Protein AF-A0A961V700-F1 (afdb_monomer)

Secondary structure (DSSP, 8-state):
--EEEETTTTEEEEEETTEE---GGGPEE---

Solvent-accessible surface area (backbone atoms only — not comparable to full-atom values): 2091 Å² total; per-residue (Å²): 135,60,61,53,75,38,76,95,74,38,32,34,22,44,44,56,98,89,42,75,45,92,45,78,92,60,45,39,78,58,92,125

Radius of gyration: 8.94 Å; Cα contacts (8 Å, |Δi|>4): 49; chains: 1; bounding box: 19×17×25 Å

pLDDT: mean 94.86, std 6.95, range [66.81, 98.19]

Mean predicted aligned error: 2.45 Å

Foldseek 3Di:
DDWDDDPVVQWTFDADPNRTDPDPVRIDGHPD

Sequence (32 aa):
KQELISRPAKLAYPIRDGIPIMLPEEARELDD

Structure (mmCIF, N/C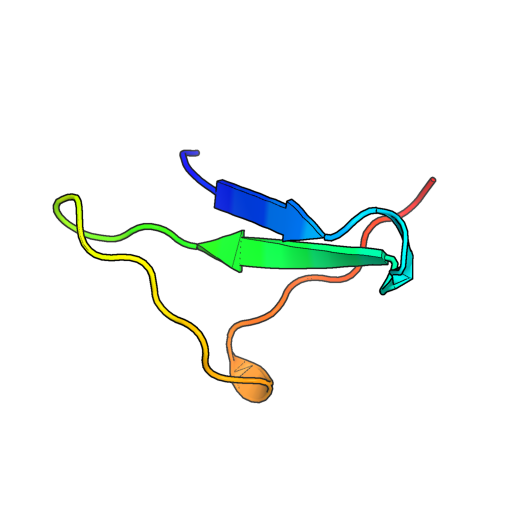A/C/O backbone):
data_AF-A0A961V700-F1
#
_entry.id   AF-A0A961V700-F1
#
loop_
_atom_site.group_PDB
_atom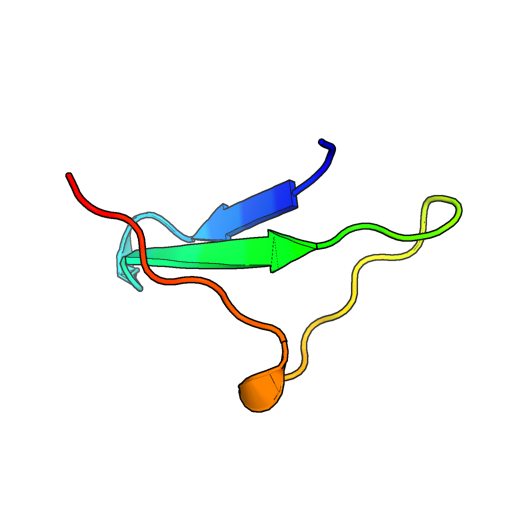_site.id
_atom_site.type_symbol
_atom_site.label_atom_id
_atom_site.label_alt_id
_atom_site.label_comp_id
_atom_site.label_asym_id
_atom_site.lab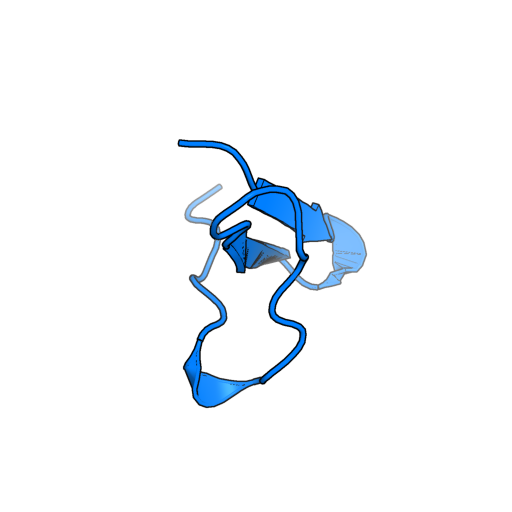el_entity_id
_atom_site.label_seq_id
_atom_site.pdbx_PDB_ins_code
_atom_site.Cartn_x
_atom_site.Cartn_y
_atom_site.Cartn_z
_atom_site.occupancy
_atom_site.B_iso_or_equiv
_atom_site.auth_seq_id
_atom_site.auth_comp_id
_atom_site.auth_asym_id
_atom_site.auth_atom_id
_atom_site.pdbx_PDB_model_num
ATOM 1 N N . LYS A 1 1 ? -7.104 10.154 0.246 1.00 72.50 1 LYS A N 1
ATOM 2 C CA . LYS A 1 1 ? -6.804 8.838 0.861 1.00 72.50 1 LYS A CA 1
ATOM 3 C C . LYS A 1 1 ? -5.406 8.917 1.453 1.00 72.50 1 LYS A C 1
ATOM 5 O O . LYS A 1 1 ? -4.563 9.536 0.818 1.00 72.50 1 LYS A O 1
ATOM 10 N N . GLN A 1 2 ? -5.187 8.401 2.662 1.00 94.88 2 GLN A N 1
ATOM 11 C CA . GLN A 1 2 ? -3.842 8.285 3.231 1.00 94.88 2 GLN A CA 1
ATOM 12 C C . GLN A 1 2 ? -3.243 6.950 2.787 1.00 94.88 2 GLN A C 1
ATOM 14 O O . GLN A 1 2 ? -3.909 5.921 2.889 1.00 94.88 2 GLN A O 1
ATOM 19 N N . GLU A 1 3 ? -2.023 6.986 2.257 1.00 97.44 3 GLU A N 1
ATOM 20 C CA . GLU A 1 3 ? -1.327 5.818 1.716 1.00 97.44 3 GLU A CA 1
ATOM 21 C C . GLU A 1 3 ? 0.172 5.921 2.037 1.00 97.44 3 GLU A C 1
ATOM 23 O O . GLU A 1 3 ? 0.728 7.021 2.092 1.00 97.44 3 GLU A O 1
ATOM 28 N N . LEU A 1 4 ? 0.832 4.778 2.223 1.00 97.06 4 LEU A N 1
ATOM 29 C CA . LEU A 1 4 ? 2.288 4.681 2.183 1.00 97.06 4 LEU A CA 1
ATOM 30 C C . LEU A 1 4 ? 2.723 4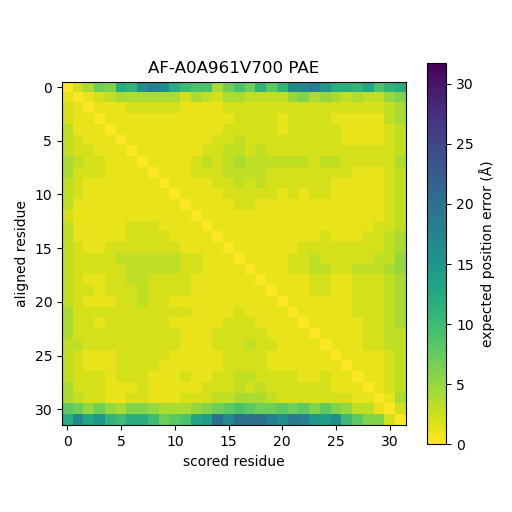.407 0.744 1.00 97.06 4 LEU A C 1
ATOM 32 O O . LEU A 1 4 ? 2.334 3.404 0.149 1.00 97.06 4 LEU A O 1
ATOM 36 N N . ILE A 1 5 ? 3.539 5.302 0.195 1.00 96.88 5 ILE A N 1
ATOM 37 C CA . ILE A 1 5 ? 4.010 5.235 -1.189 1.00 96.88 5 ILE A CA 1
ATOM 38 C C . ILE A 1 5 ? 5.412 4.626 -1.221 1.00 96.88 5 ILE A C 1
ATOM 40 O O . ILE A 1 5 ? 6.364 5.217 -0.709 1.00 96.88 5 ILE A O 1
ATOM 44 N N . SER A 1 6 ? 5.561 3.485 -1.892 1.00 96.12 6 SER A N 1
ATOM 45 C CA . SER A 1 6 ? 6.863 2.936 -2.266 1.00 96.12 6 SER A CA 1
ATOM 46 C C . SER A 1 6 ? 7.157 3.270 -3.725 1.00 96.12 6 SER A C 1
ATOM 48 O O . SER A 1 6 ? 6.720 2.573 -4.638 1.00 96.12 6 SER A O 1
ATOM 50 N N . ARG A 1 7 ? 7.926 4.340 -3.955 1.00 95.81 7 ARG A N 1
ATOM 51 C CA . ARG A 1 7 ? 8.348 4.742 -5.309 1.00 95.81 7 ARG A CA 1
ATOM 52 C C . ARG A 1 7 ? 9.195 3.673 -6.016 1.00 95.81 7 ARG A C 1
ATOM 54 O O . ARG A 1 7 ? 8.913 3.410 -7.178 1.00 95.81 7 ARG A O 1
ATOM 61 N N . PRO A 1 8 ? 10.177 3.012 -5.360 1.00 96.12 8 PRO A N 1
ATOM 62 C CA . PRO A 1 8 ? 10.963 1.969 -6.024 1.00 96.12 8 PRO A CA 1
ATOM 63 C C . PRO A 1 8 ? 10.125 0.758 -6.441 1.00 96.12 8 PRO A C 1
ATOM 65 O O . PRO A 1 8 ? 10.407 0.152 -7.467 1.00 96.12 8 PRO A O 1
ATOM 68 N N . ALA A 1 9 ? 9.098 0.415 -5.654 1.00 95.81 9 ALA A N 1
ATOM 69 C CA . ALA A 1 9 ? 8.218 -0.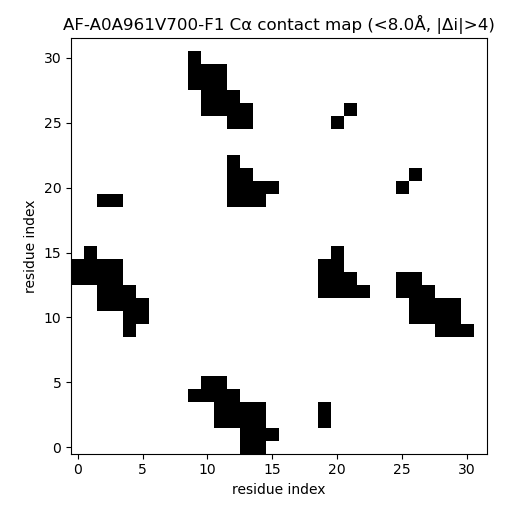713 -5.950 1.00 95.81 9 ALA A CA 1
ATOM 70 C C . ALA A 1 9 ? 7.024 -0.342 -6.841 1.00 95.81 9 ALA A C 1
ATOM 72 O O . ALA A 1 9 ? 6.317 -1.239 -7.275 1.00 95.81 9 ALA A O 1
ATOM 73 N N . LYS A 1 10 ? 6.784 0.953 -7.094 1.00 96.81 10 LYS A N 1
ATOM 74 C CA . LYS A 1 10 ? 5.579 1.469 -7.765 1.00 96.81 10 LYS A CA 1
ATOM 75 C C . LYS A 1 10 ? 4.268 1.007 -7.114 1.00 96.81 10 LYS A C 1
ATOM 77 O O . LYS A 1 10 ? 3.297 0.697 -7.796 1.00 96.81 10 LYS A O 1
ATOM 82 N N . LEU A 1 11 ? 4.241 0.980 -5.7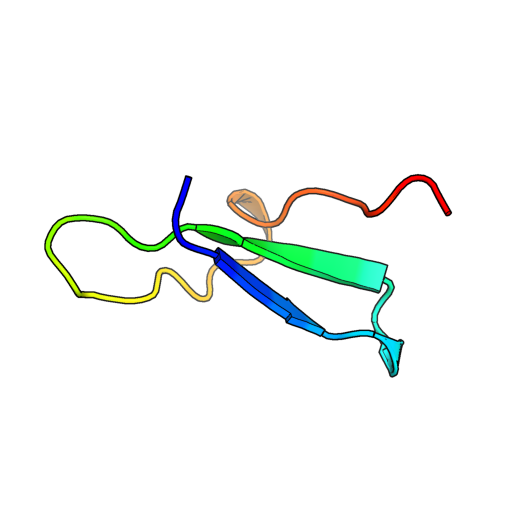81 1.00 97.38 11 LEU A N 1
ATOM 83 C CA . LEU A 1 11 ? 3.083 0.531 -5.004 1.00 97.38 11 LEU A CA 1
ATOM 84 C C . LEU A 1 11 ? 2.640 1.582 -3.986 1.00 97.38 11 LEU A C 1
ATOM 86 O O . LEU A 1 11 ? 3.466 2.256 -3.362 1.00 97.38 11 LEU A O 1
ATOM 90 N N . ALA A 1 12 ? 1.330 1.662 -3.780 1.00 97.94 12 ALA A N 1
ATOM 91 C CA . ALA A 1 12 ? 0.682 2.408 -2.714 1.00 97.94 12 ALA A CA 1
ATOM 92 C C . ALA A 1 12 ? -0.061 1.455 -1.775 1.00 97.94 12 ALA A C 1
ATOM 94 O O . ALA A 1 12 ? -0.895 0.669 -2.216 1.00 97.94 12 ALA A O 1
ATOM 95 N N . TYR A 1 13 ? 0.214 1.558 -0.479 1.00 97.94 13 TYR A N 1
ATOM 96 C CA . TYR A 1 13 ? -0.435 0.764 0.563 1.00 97.94 13 TYR A CA 1
ATOM 97 C C . TYR A 1 13 ? -1.420 1.635 1.348 1.00 97.94 13 TYR A C 1
ATOM 99 O O . TYR A 1 13 ? -1.037 2.729 1.772 1.00 97.94 13 TYR A O 1
ATOM 107 N N . PRO A 1 14 ? -2.671 1.205 1.572 1.00 98.19 14 PRO A N 1
ATOM 108 C CA . PRO A 1 14 ? -3.668 2.022 2.249 1.00 98.19 14 PRO A CA 1
ATOM 109 C C . PRO A 1 14 ? -3.386 2.160 3.749 1.00 98.19 14 PRO A C 1
ATOM 111 O O . PRO A 1 14 ? -2.840 1.266 4.396 1.00 98.19 14 PRO A O 1
ATOM 114 N N . ILE A 1 15 ? -3.828 3.281 4.320 1.00 98.19 15 ILE A N 1
ATOM 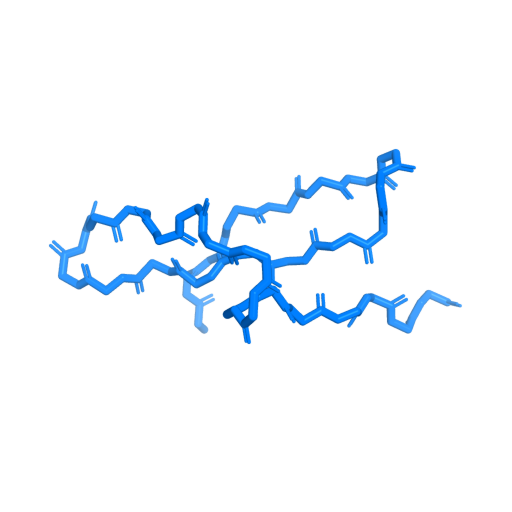115 C CA . ILE A 1 15 ? -3.900 3.490 5.770 1.00 98.19 15 ILE A CA 1
ATOM 116 C C . ILE A 1 15 ? -5.378 3.489 6.186 1.00 98.19 15 ILE A C 1
ATOM 118 O O . ILE A 1 15 ? -6.174 4.259 5.641 1.00 98.19 15 ILE A O 1
ATOM 122 N N . ARG A 1 16 ? -5.743 2.633 7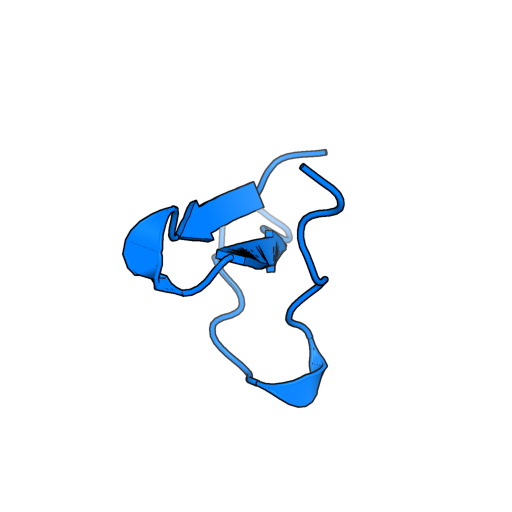.151 1.00 97.00 16 ARG A N 1
ATOM 123 C CA . ARG A 1 16 ? -7.089 2.546 7.754 1.00 97.00 16 ARG A CA 1
ATOM 124 C C . ARG A 1 16 ? -6.972 2.829 9.252 1.00 97.00 16 ARG A C 1
ATOM 126 O O . ARG A 1 16 ? -6.133 2.233 9.914 1.00 97.00 16 ARG A O 1
ATOM 133 N N . ASP A 1 17 ? -7.748 3.782 9.766 1.00 96.25 17 ASP A N 1
ATOM 134 C CA . ASP A 1 17 ? -7.739 4.185 11.187 1.00 96.25 17 ASP A CA 1
ATOM 135 C C . ASP A 1 17 ? -6.343 4.536 11.743 1.00 96.25 17 ASP A C 1
ATOM 137 O O . ASP A 1 17 ? -6.007 4.256 12.891 1.00 96.25 17 ASP A O 1
ATOM 141 N N . GLY A 1 18 ? -5.495 5.144 10.904 1.00 96.25 18 GL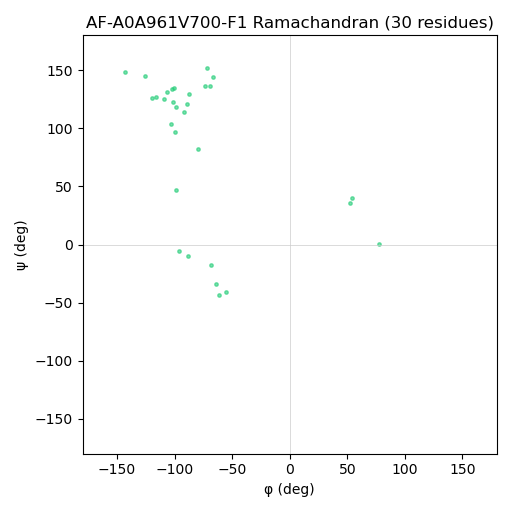Y A N 1
ATOM 142 C CA . GLY A 1 18 ? -4.112 5.491 11.253 1.00 96.25 18 GLY A CA 1
ATOM 143 C C . GLY A 1 18 ? -3.128 4.316 11.227 1.00 96.25 18 GLY A C 1
ATOM 144 O O . GLY A 1 18 ? -1.940 4.522 11.468 1.00 96.25 18 GLY A O 1
ATOM 145 N N . ILE A 1 19 ? -3.584 3.106 10.891 1.00 97.25 19 ILE A N 1
ATOM 146 C CA . ILE A 1 19 ? -2.767 1.895 10.794 1.00 97.25 19 ILE A CA 1
ATOM 147 C C . ILE A 1 19 ? -2.457 1.605 9.315 1.00 97.25 19 ILE A C 1
ATOM 149 O O . ILE A 1 19 ? -3.380 1.453 8.507 1.00 97.25 19 ILE A O 1
ATOM 153 N N . PRO A 1 20 ? -1.174 1.514 8.926 1.00 97.38 20 PRO A N 1
ATOM 154 C CA . PRO A 1 20 ? -0.800 1.067 7.589 1.00 97.38 20 PRO A CA 1
ATOM 155 C C . PRO A 1 20 ? -1.100 -0.418 7.365 1.00 97.38 20 PRO A C 1
ATOM 157 O O . PRO A 1 20 ? -0.764 -1.253 8.205 1.00 97.38 20 PRO A O 1
ATOM 160 N N . ILE A 1 21 ? -1.665 -0.758 6.205 1.00 97.62 21 ILE A N 1
ATOM 161 C CA . ILE A 1 21 ? -1.898 -2.147 5.794 1.00 97.62 21 ILE A CA 1
ATOM 162 C C . ILE A 1 21 ? -0.846 -2.548 4.760 1.00 97.62 21 ILE A C 1
ATOM 164 O O . ILE A 1 21 ? -0.928 -2.167 3.597 1.00 97.62 21 ILE A O 1
ATOM 168 N N . MET A 1 22 ? 0.146 -3.327 5.196 1.00 96.62 22 MET A N 1
ATOM 169 C CA . MET A 1 22 ? 1.302 -3.758 4.392 1.00 96.62 22 MET A CA 1
ATOM 170 C C . MET A 1 22 ? 1.120 -5.180 3.837 1.00 96.62 22 MET A C 1
ATOM 172 O O . MET A 1 22 ? 2.009 -6.021 3.963 1.00 96.62 22 MET A O 1
ATOM 176 N N . LEU A 1 23 ? -0.056 -5.460 3.272 1.00 97.31 23 LEU A N 1
ATOM 177 C CA . LEU A 1 23 ? -0.361 -6.734 2.616 1.00 97.31 23 LEU A CA 1
ATOM 178 C C . LEU A 1 23 ? -0.240 -6.577 1.091 1.00 97.31 23 LEU A C 1
ATOM 180 O O . LEU A 1 23 ? -0.749 -5.583 0.566 1.00 97.31 23 LEU A O 1
ATOM 184 N N . PRO A 1 24 ? 0.409 -7.514 0.372 1.00 96.00 24 PRO A N 1
ATOM 185 C CA . PRO A 1 24 ? 0.562 -7.430 -1.081 1.00 96.00 24 PRO A CA 1
ATOM 186 C C . PRO A 1 24 ? -0.763 -7.279 -1.839 1.00 96.00 24 PRO A C 1
ATOM 188 O O . PRO A 1 24 ? -0.852 -6.479 -2.761 1.00 96.00 24 PRO A O 1
ATOM 191 N N . GLU A 1 25 ? -1.804 -8.000 -1.426 1.00 97.69 25 GLU A N 1
ATOM 192 C CA . GLU A 1 25 ? -3.143 -7.979 -2.029 1.00 97.69 25 GLU A CA 1
ATOM 193 C C . GLU A 1 25 ? -3.907 -6.662 -1.819 1.00 97.69 25 GLU A C 1
ATOM 195 O O . GLU A 1 25 ? -4.872 -6.384 -2.527 1.00 97.69 25 GLU A O 1
ATOM 200 N N . GLU A 1 26 ? -3.479 -5.847 -0.856 1.00 97.69 26 GLU A N 1
ATOM 201 C CA . GLU A 1 26 ? -4.051 -4.526 -0.569 1.00 97.69 26 GLU A CA 1
ATOM 202 C C . GLU A 1 26 ? -3.255 -3.402 -1.250 1.00 97.69 26 GLU A C 1
ATOM 204 O O . GLU A 1 26 ? -3.653 -2.235 -1.199 1.00 97.69 26 GLU A O 1
ATOM 209 N N . ALA A 1 27 ? -2.126 -3.727 -1.884 1.00 97.56 27 ALA A N 1
ATOM 210 C CA . ALA A 1 27 ? -1.321 -2.757 -2.599 1.00 97.56 27 ALA A CA 1
ATOM 211 C C . ALA A 1 27 ? -2.006 -2.347 -3.910 1.00 97.56 27 ALA A C 1
ATOM 213 O O . ALA A 1 27 ? -2.493 -3.176 -4.678 1.00 97.56 27 ALA A O 1
ATOM 214 N N . ARG A 1 28 ? -2.002 -1.046 -4.192 1.00 96.94 28 ARG A N 1
ATOM 215 C CA . ARG A 1 28 ? -2.423 -0.484 -5.475 1.00 96.94 28 ARG A CA 1
ATOM 216 C C . ARG A 1 28 ? -1.193 -0.123 -6.298 1.00 96.94 28 ARG A C 1
ATOM 218 O O . ARG A 1 28 ? -0.286 0.533 -5.785 1.00 96.94 28 ARG A O 1
ATOM 225 N N . GLU A 1 29 ? -1.189 -0.488 -7.572 1.00 97.56 29 GLU A N 1
ATOM 226 C CA . GLU A 1 29 ? -0.151 -0.055 -8.508 1.00 97.56 29 GLU A CA 1
ATOM 227 C C . GLU A 1 29 ? -0.212 1.460 -8.748 1.00 97.56 29 GLU A C 1
ATOM 229 O O . GLU A 1 29 ? -1.276 2.096 -8.722 1.00 97.56 29 GLU A O 1
ATOM 234 N N . LEU A 1 30 ? 0.965 2.056 -8.912 1.00 96.25 30 LEU A N 1
ATOM 235 C CA . LEU A 1 30 ? 1.105 3.444 -9.320 1.00 96.25 30 LEU A CA 1
ATOM 236 C C . LEU A 1 30 ? 1.208 3.503 -10.841 1.00 96.25 30 LEU A C 1
ATOM 238 O O . LEU A 1 30 ? 2.194 3.042 -11.418 1.00 96.25 30 LEU A O 1
ATOM 242 N N . ASP A 1 31 ? 0.198 4.106 -11.457 1.00 84.19 31 ASP A N 1
ATOM 243 C CA . ASP A 1 31 ? 0.231 4.526 -12.853 1.00 84.19 31 ASP A CA 1
ATOM 244 C C . ASP A 1 31 ? 1.004 5.852 -12.926 1.00 84.19 31 ASP A C 1
ATOM 246 O O . ASP A 1 31 ? 0.412 6.931 -12.864 1.00 84.19 31 ASP A O 1
ATOM 250 N N . ASP A 1 32 ? 2.334 5.774 -12.943 1.00 66.81 32 ASP A N 1
ATOM 251 C CA . ASP A 1 32 ? 3.188 6.913 -13.314 1.00 66.81 32 ASP A CA 1
ATOM 252 C C . ASP A 1 32 ? 3.273 7.048 -14.844 1.00 66.81 32 ASP A C 1
ATOM 254 O O . ASP A 1 32 ? 3.488 6.007 -15.516 1.00 66.81 32 ASP A O 1
#

Nearest PDB structures (foldseek):
  2hf1-assembly1_A  TM=9.550E-01  e=1.293E-02  Chromobacterium violaceum ATCC 12472
  2pk7-assembly1_A  TM=9.061E-01  e=1.060E-02  Pseudomonas protegens Pf-5
  2pk7-assembly1_B  TM=9.096E-01  e=1.293E-02  Pseudomonas protegens Pf-5
  2jr6-assembly1_A  TM=8.536E-01  e=1.293E-02  Neisseria meningitidis Z2491
  2jny-assembly1_A  TM=7.750E-01  e=1.008E-01  Corynebacterium glutamicum